Protein AF-A0A820AKV7-F1 (afdb_monomer_lite)

Sequence (149 aa):
MLTNVIYLIFLLPSLVTGCGITTHIEVSHRAQDLWLHQPTYRNYILQHQDALQGGSPYPDTMYDSVCYHGNLHQIAEDTNWYPFMKVAIEYMRDRYPPPLQSDNIQGQKFLTFLLGTASHQIADAVWHGSLTGCPNGFIDATAWESFDG

Organism: NCBI:txid433720

InterPro domains:
  IPR001028 Glycoprotein phospholipase D [PR00718] (20-35)
  IPR001028 Glycoprotein phospholipase D [PR00718] (72-93)
  IPR029002 Phospholipase C/D [PF00882] (23-129)

Radius of gyration: 19.28 Å; chains: 1; bounding box: 66×38×34 Å

pLDDT: mean 81.76, std 14.62, range [49.78, 97.94]

Foldseek 3Di:
DVVVVVVVVVVPPPPPPDDALVNQLVLLVVCLVVCPVPVPLSVLCVVQVVLLSCLRRQLVPLCPCVHVHSPCVVVSPVLLDPVVLVVLVVVLCVVQNPPNDPVNNVSSSSVSSSSSNVSNSQVVQQVVCVVVVNNNPCVVVCCCVVPVD

Structure (mmCIF, N/CA/C/O backbone):
data_AF-A0A820AKV7-F1
#
_entry.id   AF-A0A820AKV7-F1
#
loop_
_atom_site.group_PDB
_atom_site.id
_atom_site.type_symbol
_atom_site.label_atom_id
_atom_site.label_alt_id
_atom_site.label_comp_id
_atom_site.label_asym_id
_atom_site.label_entity_id
_atom_site.label_seq_id
_atom_site.pdbx_PDB_ins_code
_atom_site.Cartn_x
_atom_site.Cartn_y
_atom_site.Cartn_z
_atom_site.occupancy
_atom_site.B_iso_or_equiv
_atom_site.auth_seq_id
_atom_site.auth_comp_id
_atom_site.auth_asym_id
_atom_site.auth_atom_id
_atom_site.pdbx_PDB_model_num
ATOM 1 N N . MET A 1 1 ? 47.620 16.815 -16.313 1.00 51.72 1 MET A N 1
ATOM 2 C CA . MET A 1 1 ? 46.434 17.592 -15.876 1.00 51.72 1 MET A CA 1
ATOM 3 C C . MET A 1 1 ? 45.109 17.047 -16.409 1.00 51.72 1 MET A C 1
ATOM 5 O O . MET A 1 1 ? 44.139 17.132 -15.676 1.00 51.72 1 MET A O 1
ATOM 9 N N . LEU A 1 2 ? 45.042 16.451 -17.608 1.00 51.47 2 LEU A N 1
ATOM 10 C CA . LEU A 1 2 ? 43.793 15.895 -18.169 1.00 51.47 2 LEU A CA 1
ATOM 11 C C . LEU A 1 2 ? 43.279 14.619 -17.471 1.00 51.47 2 LEU A C 1
ATOM 13 O O . LEU A 1 2 ? 42.077 14.394 -17.416 1.00 51.47 2 LEU A O 1
ATOM 17 N N . THR A 1 3 ? 44.159 13.812 -16.876 1.00 54.97 3 THR A N 1
ATOM 18 C CA . THR A 1 3 ? 43.792 12.550 -16.209 1.00 54.97 3 THR A CA 1
ATOM 19 C C . THR A 1 3 ? 43.005 12.742 -14.910 1.00 54.97 3 THR A C 1
ATOM 21 O O . THR A 1 3 ? 42.152 11.921 -14.600 1.00 54.97 3 THR A 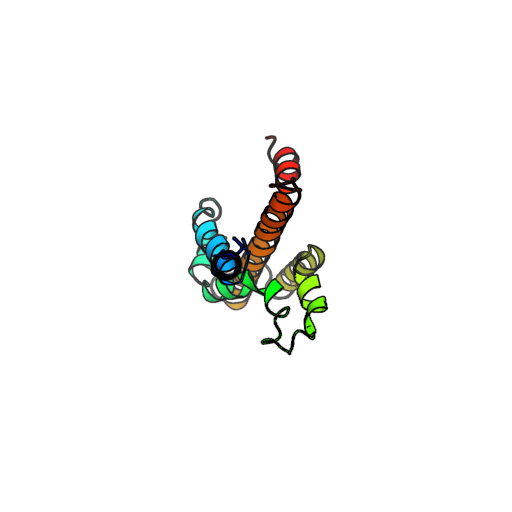O 1
ATOM 24 N N . ASN A 1 4 ? 43.221 13.843 -14.180 1.00 52.34 4 ASN A N 1
ATOM 25 C CA . ASN A 1 4 ? 42.518 14.113 -12.915 1.00 52.34 4 ASN A CA 1
ATOM 26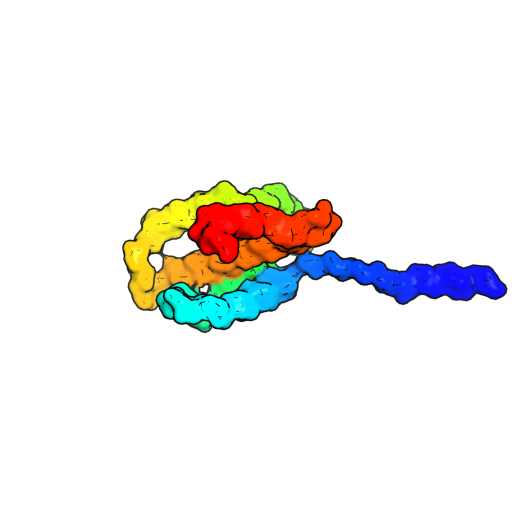 C C . ASN A 1 4 ? 41.081 14.625 -13.122 1.00 52.34 4 ASN A C 1
ATOM 28 O O . ASN A 1 4 ? 40.254 14.492 -12.227 1.00 52.34 4 ASN A O 1
ATOM 32 N N . VAL A 1 5 ? 40.770 15.181 -14.299 1.00 55.19 5 VAL A N 1
ATOM 33 C CA . VAL A 1 5 ? 39.426 15.688 -14.632 1.00 55.19 5 VAL A CA 1
ATOM 34 C C . VAL A 1 5 ? 38.458 14.535 -14.923 1.00 55.19 5 VAL A C 1
ATOM 36 O O . VAL A 1 5 ? 37.282 14.619 -14.586 1.00 55.19 5 VAL A O 1
ATOM 39 N N . ILE A 1 6 ? 38.958 13.422 -15.471 1.00 55.31 6 ILE A N 1
ATOM 40 C CA . ILE A 1 6 ? 38.141 12.246 -15.807 1.00 55.31 6 ILE A CA 1
ATOM 41 C C . ILE A 1 6 ? 37.633 11.539 -14.538 1.00 55.31 6 ILE A C 1
ATOM 43 O O . ILE A 1 6 ? 36.479 11.127 -14.495 1.00 55.31 6 ILE A O 1
ATOM 47 N N . TYR A 1 7 ? 38.438 11.467 -13.470 1.00 52.22 7 TYR A N 1
ATOM 48 C CA . TYR A 1 7 ? 38.009 10.869 -12.195 1.00 52.22 7 TYR A CA 1
ATOM 49 C C . TYR A 1 7 ? 36.939 11.693 -11.461 1.00 52.22 7 TYR A C 1
ATOM 51 O O . TYR A 1 7 ? 36.101 11.124 -10.768 1.00 52.22 7 TYR A O 1
ATOM 59 N N . LEU A 1 8 ? 36.923 13.018 -11.640 1.00 52.75 8 LEU A N 1
ATOM 60 C CA . LEU A 1 8 ? 35.909 13.900 -11.049 1.00 52.75 8 LEU A CA 1
ATOM 61 C C . LEU A 1 8 ? 34.522 13.728 -11.687 1.00 52.75 8 LEU A C 1
ATOM 63 O O . LEU A 1 8 ? 33.518 13.924 -11.010 1.00 52.75 8 LEU A O 1
ATOM 67 N N . ILE A 1 9 ? 34.454 13.300 -12.951 1.00 55.25 9 ILE A N 1
ATOM 68 C CA . ILE A 1 9 ? 33.183 13.027 -13.642 1.00 55.25 9 ILE A CA 1
ATOM 69 C C . ILE A 1 9 ? 32.512 11.751 -13.098 1.00 55.25 9 ILE A C 1
ATOM 71 O O . ILE A 1 9 ? 31.289 11.690 -13.041 1.00 55.25 9 ILE A O 1
ATOM 75 N N . PHE A 1 10 ? 33.284 10.776 -12.603 1.00 55.84 10 PHE A N 1
ATOM 76 C CA . PHE A 1 10 ? 32.755 9.570 -11.943 1.00 55.84 10 PHE A CA 1
ATOM 77 C C . PHE A 1 10 ? 32.343 9.783 -10.473 1.00 55.84 10 PHE A C 1
ATOM 79 O O . PHE A 1 10 ? 31.776 8.879 -9.865 1.00 55.84 10 PHE A O 1
ATOM 86 N N . LEU A 1 11 ? 32.622 10.958 -9.898 1.00 57.28 11 LEU A N 1
ATOM 87 C CA . LEU A 1 11 ? 32.267 11.325 -8.519 1.00 57.28 11 LEU A CA 1
ATOM 88 C C . LEU A 1 11 ? 31.048 12.247 -8.430 1.00 57.28 11 LEU A C 1
ATOM 90 O O . LEU A 1 11 ? 30.683 12.657 -7.331 1.00 57.28 11 LEU A O 1
ATOM 94 N N . LEU A 1 12 ? 30.414 12.579 -9.554 1.00 59.84 12 LEU A N 1
ATOM 95 C CA . LEU A 1 12 ? 29.088 13.179 -9.534 1.00 59.84 12 LEU A CA 1
ATOM 96 C C . LEU A 1 12 ? 28.095 12.042 -9.276 1.00 59.84 12 LEU A C 1
ATOM 98 O O . LEU A 1 12 ? 27.845 11.270 -10.205 1.00 59.84 12 LEU A O 1
ATOM 102 N N . PRO A 1 13 ? 27.526 11.884 -8.061 1.00 56.91 13 PRO A N 1
ATOM 103 C CA . PRO A 1 13 ? 26.338 11.064 -7.941 1.00 56.91 13 PRO A CA 1
ATOM 104 C C . PRO A 1 13 ? 25.331 11.681 -8.905 1.00 56.91 13 PRO A C 1
ATOM 106 O O . PRO A 1 13 ? 24.949 12.844 -8.762 1.00 56.91 13 PRO A O 1
ATOM 109 N N . SER A 1 14 ? 24.938 10.928 -9.930 1.00 55.12 14 SER A N 1
ATOM 110 C CA . SER A 1 14 ? 23.689 11.210 -10.616 1.00 55.12 14 SER A CA 1
ATOM 111 C C . SER A 1 14 ? 22.655 11.397 -9.512 1.00 55.12 14 SER A C 1
ATOM 113 O O . SER A 1 14 ? 22.495 10.506 -8.675 1.00 55.12 14 SER A O 1
ATOM 115 N N . LEU A 1 15 ? 22.034 12.577 -9.450 1.00 49.78 15 LEU A N 1
ATOM 116 C CA . LEU A 1 15 ? 20.893 12.842 -8.581 1.00 49.78 15 LEU A CA 1
ATOM 117 C C . LEU A 1 15 ? 19.750 11.962 -9.094 1.00 49.78 15 LEU A C 1
ATOM 119 O O . LEU A 1 15 ? 18.889 12.410 -9.842 1.00 49.78 15 LEU A O 1
ATOM 123 N N . VAL A 1 16 ? 19.814 10.668 -8.787 1.00 55.81 16 VAL A N 1
ATOM 124 C CA . VAL A 1 16 ? 18.767 9.715 -9.117 1.00 55.81 16 VAL A CA 1
ATOM 125 C C . VAL A 1 16 ? 17.689 9.948 -8.080 1.00 55.81 16 VAL A C 1
ATOM 127 O O . VAL A 1 16 ? 17.788 9.508 -6.937 1.00 55.81 16 VAL A O 1
ATOM 130 N N . THR A 1 17 ? 16.671 10.699 -8.469 1.00 58.47 17 THR A N 1
ATOM 131 C CA . THR A 1 17 ? 15.409 10.736 -7.749 1.00 58.47 17 THR A CA 1
ATOM 132 C C . THR A 1 17 ? 14.709 9.409 -8.037 1.00 58.47 17 THR A C 1
ATOM 134 O O . THR A 1 17 ? 14.069 9.258 -9.078 1.00 58.47 17 THR A O 1
ATOM 137 N N . GLY A 1 18 ? 14.863 8.433 -7.142 1.00 62.28 18 GLY A N 1
ATOM 138 C CA . GLY A 1 18 ? 14.099 7.185 -7.165 1.00 62.28 18 GLY A CA 1
ATOM 139 C C . GLY A 1 18 ? 12.920 7.228 -6.190 1.00 62.28 18 GLY A C 1
ATOM 140 O O . GLY A 1 18 ? 13.094 7.614 -5.032 1.00 62.28 18 GLY A O 1
ATOM 141 N N . CYS A 1 19 ? 11.742 6.803 -6.648 1.00 67.88 19 CYS A N 1
ATOM 142 C CA . CYS A 1 19 ? 10.679 6.316 -5.774 1.00 67.88 19 CYS A CA 1
ATOM 143 C C . CYS A 1 19 ? 10.996 4.837 -5.534 1.00 67.88 19 CYS A C 1
ATOM 145 O O . CYS A 1 19 ? 11.097 4.077 -6.487 1.00 67.88 19 CYS A O 1
ATOM 147 N N . GLY A 1 20 ? 11.326 4.455 -4.304 1.00 78.31 20 GLY A N 1
ATOM 148 C CA . GLY A 1 20 ? 11.615 3.059 -3.976 1.00 78.31 20 GLY A CA 1
ATOM 149 C C . GLY A 1 20 ? 10.875 2.646 -2.715 1.00 78.31 20 GLY A C 1
ATOM 150 O O . GLY A 1 20 ? 10.146 3.447 -2.131 1.00 78.31 20 GLY A O 1
ATOM 151 N N . ILE A 1 21 ? 11.112 1.417 -2.252 1.00 86.25 21 ILE A N 1
ATOM 152 C CA . ILE A 1 21 ? 10.418 0.795 -1.107 1.00 86.25 21 ILE A CA 1
ATOM 153 C C . ILE A 1 21 ? 10.232 1.767 0.072 1.00 86.25 21 ILE A C 1
ATOM 155 O O . ILE A 1 21 ? 9.114 1.983 0.539 1.00 86.25 21 ILE A O 1
ATOM 159 N N . THR A 1 22 ? 11.317 2.398 0.529 1.00 89.00 22 THR A N 1
ATOM 160 C CA . THR A 1 22 ? 11.279 3.329 1.666 1.00 89.00 22 THR A CA 1
ATOM 161 C C . THR A 1 22 ? 10.437 4.573 1.379 1.00 89.00 22 THR A C 1
ATOM 163 O O . THR A 1 22 ? 9.738 5.047 2.271 1.00 89.00 22 THR A O 1
ATOM 166 N N . THR A 1 23 ? 10.468 5.090 0.149 1.00 90.19 23 THR A N 1
ATOM 167 C CA . THR A 1 23 ? 9.684 6.265 -0.252 1.00 90.19 23 THR A CA 1
ATOM 168 C C . THR A 1 23 ? 8.190 5.971 -0.164 1.00 90.19 23 THR A C 1
ATOM 170 O O . THR A 1 23 ? 7.462 6.742 0.455 1.00 90.19 23 THR A O 1
ATOM 173 N N . HIS A 1 24 ? 7.726 4.834 -0.690 1.00 92.44 24 HIS A N 1
ATOM 174 C CA . HIS A 1 24 ? 6.302 4.488 -0.638 1.00 92.44 24 HIS A CA 1
ATOM 175 C C . HIS A 1 24 ? 5.797 4.223 0.778 1.00 92.44 24 HIS A C 1
ATOM 177 O O . HIS A 1 24 ? 4.677 4.620 1.119 1.00 92.44 24 HIS A O 1
ATOM 183 N N . ILE A 1 25 ? 6.623 3.590 1.616 1.00 93.19 25 ILE A N 1
ATOM 184 C CA . ILE A 1 25 ? 6.316 3.403 3.038 1.00 93.19 25 ILE A CA 1
ATOM 185 C C . ILE A 1 25 ? 6.180 4.764 3.724 1.00 93.19 25 ILE A C 1
ATOM 187 O O . ILE A 1 25 ? 5.187 5.001 4.408 1.00 93.19 25 ILE A O 1
ATOM 191 N N . GLU A 1 26 ? 7.130 5.676 3.510 1.00 93.38 26 GLU A N 1
ATOM 192 C CA . GLU A 1 26 ? 7.123 6.995 4.146 1.00 93.38 26 GLU A CA 1
ATOM 193 C C . GLU A 1 26 ? 5.935 7.853 3.691 1.00 93.38 26 GLU A C 1
ATOM 195 O O . GLU A 1 26 ? 5.283 8.489 4.519 1.00 93.38 26 GLU A O 1
ATOM 200 N N . VAL A 1 27 ? 5.610 7.848 2.393 1.00 91.19 27 VAL A N 1
ATOM 201 C CA . VAL A 1 27 ? 4.432 8.553 1.859 1.00 91.19 27 VAL A CA 1
ATOM 202 C C . VAL A 1 27 ? 3.152 8.024 2.506 1.00 91.19 27 VAL A C 1
ATOM 204 O O . VAL A 1 27 ? 2.356 8.812 3.018 1.00 91.19 27 VAL A O 1
ATOM 207 N N . SER A 1 28 ? 2.982 6.701 2.557 1.00 92.94 28 SER A N 1
ATOM 208 C CA . SER A 1 28 ? 1.795 6.072 3.155 1.00 92.94 28 SER A CA 1
ATOM 209 C C . SER A 1 28 ? 1.703 6.345 4.658 1.00 92.94 28 SER A C 1
ATOM 211 O O . SER A 1 28 ? 0.630 6.655 5.177 1.00 92.94 28 SER A O 1
ATOM 213 N N . HIS A 1 29 ? 2.840 6.280 5.356 1.00 93.25 29 HIS A N 1
ATOM 214 C CA . HIS A 1 29 ? 2.932 6.574 6.781 1.00 93.25 29 HIS A CA 1
ATOM 215 C C . HIS A 1 29 ? 2.557 8.030 7.073 1.00 93.25 29 HIS A C 1
ATOM 217 O O . HIS A 1 29 ? 1.768 8.284 7.975 1.00 93.25 29 HIS A O 1
ATOM 223 N N . ARG A 1 30 ? 3.034 9.001 6.284 1.00 91.69 30 ARG A N 1
ATOM 224 C CA . ARG A 1 30 ? 2.632 10.411 6.441 1.00 91.69 30 ARG A CA 1
ATOM 225 C C . ARG A 1 30 ? 1.162 10.642 6.107 1.00 91.69 30 ARG A C 1
ATOM 227 O O . ARG A 1 30 ? 0.497 11.428 6.778 1.00 91.69 30 ARG A O 1
ATOM 234 N N . ALA A 1 31 ? 0.638 9.952 5.096 1.00 88.94 31 ALA A N 1
ATOM 235 C CA . ALA A 1 31 ? -0.754 10.090 4.687 1.00 88.94 31 ALA A CA 1
ATOM 236 C C . ALA A 1 31 ? -1.742 9.666 5.788 1.00 88.94 31 ALA A C 1
ATOM 238 O O . ALA A 1 31 ? -2.867 10.163 5.807 1.00 88.94 31 ALA A O 1
ATOM 239 N N . GLN A 1 32 ? -1.342 8.809 6.740 1.00 87.00 32 GLN A N 1
ATOM 240 C CA . GLN A 1 32 ? -2.211 8.339 7.830 1.00 87.00 32 GLN A CA 1
ATOM 241 C C . GLN A 1 32 ? -2.768 9.480 8.701 1.00 87.00 32 GLN A C 1
ATOM 243 O O . GLN A 1 32 ? -3.876 9.380 9.237 1.00 87.00 32 GLN A O 1
ATOM 248 N N . ASP A 1 33 ? -2.030 10.587 8.807 1.00 84.25 33 ASP A N 1
ATOM 249 C CA . ASP A 1 33 ? -2.425 11.747 9.605 1.00 84.25 33 ASP A CA 1
ATOM 250 C C . ASP A 1 33 ? -3.510 12.593 8.923 1.00 84.25 33 ASP A C 1
ATOM 252 O O . ASP A 1 33 ? -4.186 13.373 9.590 1.00 84.25 33 ASP A O 1
ATOM 256 N N . LEU A 1 34 ? -3.747 12.388 7.623 1.00 82.38 34 LEU A N 1
ATOM 257 C CA . LEU A 1 34 ? -4.770 13.093 6.845 1.00 82.38 34 LEU A CA 1
ATOM 258 C C . LEU A 1 34 ? -6.167 12.459 6.967 1.00 82.38 34 LEU A C 1
ATOM 260 O O . LEU A 1 34 ? -7.163 13.077 6.596 1.00 82.38 34 LEU A O 1
ATOM 264 N N . TRP A 1 35 ? -6.287 11.261 7.551 1.00 78.88 35 TRP A N 1
ATOM 265 C CA . TRP A 1 35 ? -7.559 10.530 7.698 1.00 78.88 35 TRP A CA 1
ATOM 266 C C . TRP A 1 35 ? -8.462 11.060 8.831 1.00 78.88 35 TRP A C 1
ATOM 268 O O . TRP A 1 35 ? -9.231 10.313 9.439 1.00 78.88 35 TRP A O 1
ATOM 278 N N . LEU A 1 36 ? -8.397 12.360 9.132 1.00 70.56 36 LEU A N 1
ATOM 279 C CA . LEU A 1 36 ? -9.097 12.990 10.261 1.00 70.56 36 LEU A CA 1
ATOM 280 C C . LEU A 1 36 ? -10.627 12.887 10.155 1.00 70.56 36 LEU A C 1
ATOM 282 O O . LEU A 1 36 ? -11.312 12.784 11.170 1.00 70.56 36 LEU A O 1
ATOM 286 N N . HIS A 1 37 ? -11.162 12.863 8.933 1.00 79.19 37 HIS A N 1
ATOM 287 C CA . HIS A 1 37 ? -12.604 12.790 8.670 1.00 79.19 37 HIS A CA 1
ATOM 288 C C . HIS A 1 37 ? -13.138 11.355 8.527 1.00 79.19 37 HIS A C 1
ATOM 290 O O . HIS A 1 37 ? -14.323 11.162 8.272 1.00 79.19 37 HIS A O 1
ATOM 296 N N . GLN A 1 38 ? -12.279 10.345 8.691 1.00 84.81 38 GLN A N 1
ATOM 297 C CA . GLN A 1 38 ? -12.606 8.931 8.498 1.00 84.81 38 GLN A CA 1
ATOM 298 C C . GLN A 1 38 ? -12.056 8.085 9.666 1.00 84.81 38 GLN A C 1
ATOM 300 O O . GLN A 1 38 ? -11.146 7.269 9.483 1.00 84.81 38 GLN A O 1
ATOM 305 N N . PRO A 1 39 ? -12.588 8.265 10.893 1.00 86.31 39 PRO A N 1
ATOM 306 C CA . PRO A 1 39 ? -11.997 7.723 12.122 1.00 86.31 39 PRO A CA 1
ATOM 307 C C . PRO A 1 39 ? -11.915 6.192 12.142 1.00 86.31 39 PRO A C 1
ATOM 309 O O . PRO A 1 39 ? -10.986 5.631 12.720 1.00 86.31 39 PRO A O 1
ATOM 312 N N . THR A 1 40 ? -12.852 5.511 11.481 1.00 88.56 40 THR A N 1
ATOM 313 C CA . THR A 1 40 ? -12.860 4.049 11.359 1.00 88.56 40 THR A CA 1
ATOM 314 C C . THR A 1 40 ? -11.659 3.544 10.560 1.00 88.56 40 THR A C 1
ATOM 316 O O . THR A 1 40 ? -10.905 2.708 11.052 1.00 88.56 40 THR A O 1
ATOM 319 N N . TYR A 1 41 ? -11.427 4.096 9.364 1.00 88.06 41 TYR A N 1
ATOM 320 C CA . TYR A 1 41 ? -10.278 3.722 8.536 1.00 88.06 41 TYR A CA 1
ATOM 321 C C . TYR A 1 41 ? -8.962 4.133 9.188 1.00 88.06 41 TYR A C 1
ATOM 323 O O . TYR A 1 41 ? -8.027 3.337 9.221 1.00 88.06 41 TYR A O 1
ATOM 331 N N . ARG A 1 42 ? -8.919 5.320 9.807 1.00 91.00 42 ARG A N 1
ATOM 332 C CA . ARG A 1 42 ? -7.757 5.756 10.587 1.00 91.00 42 ARG A CA 1
ATOM 333 C C . ARG A 1 42 ? -7.411 4.760 11.695 1.00 91.00 42 ARG A C 1
ATOM 335 O O . ARG A 1 42 ? -6.244 4.426 11.862 1.00 91.00 42 ARG A O 1
ATOM 342 N N . ASN A 1 43 ? -8.403 4.247 12.424 1.00 92.38 43 ASN A N 1
ATOM 343 C CA . ASN A 1 43 ? -8.162 3.236 13.453 1.00 92.38 43 ASN A CA 1
ATOM 344 C C . ASN A 1 43 ? -7.592 1.939 12.874 1.00 92.38 43 ASN A C 1
ATOM 346 O O . ASN A 1 43 ? -6.640 1.412 13.442 1.00 92.38 43 ASN A O 1
ATOM 350 N N . TYR A 1 44 ? -8.112 1.444 11.747 1.00 93.75 44 TYR A N 1
ATOM 351 C CA . TYR A 1 44 ? -7.547 0.250 11.109 1.00 93.75 44 TYR A CA 1
ATOM 352 C C . TYR A 1 44 ? -6.102 0.473 10.654 1.00 93.75 44 TYR A C 1
ATOM 354 O O . TYR A 1 44 ? -5.260 -0.397 10.859 1.00 93.75 44 TYR A O 1
ATOM 362 N N . ILE A 1 45 ? -5.788 1.643 10.090 1.00 94.25 45 ILE A N 1
ATOM 363 C CA . ILE A 1 45 ? -4.424 1.991 9.672 1.00 94.25 45 ILE A CA 1
ATOM 364 C C . ILE A 1 45 ? -3.474 2.011 10.875 1.00 94.25 45 ILE A C 1
ATOM 366 O O . ILE A 1 45 ? -2.395 1.424 10.829 1.00 94.25 45 ILE A O 1
ATOM 370 N N . LEU A 1 46 ? -3.871 2.658 11.974 1.00 94.31 46 LEU A N 1
ATOM 371 C CA . LEU A 1 46 ? -3.034 2.763 13.172 1.00 94.31 46 LEU A CA 1
ATOM 372 C C . LEU A 1 46 ? -2.849 1.422 13.891 1.00 94.31 46 LEU A C 1
ATOM 374 O O . LEU A 1 46 ? -1.794 1.185 14.473 1.00 94.31 46 LEU A O 1
ATOM 378 N N . GLN A 1 47 ? -3.855 0.547 13.857 1.00 95.38 47 GLN A N 1
ATOM 379 C CA . GLN A 1 47 ? -3.787 -0.776 14.484 1.00 95.38 47 GLN A CA 1
ATOM 380 C C . GLN A 1 47 ? -3.018 -1.800 13.640 1.00 95.38 47 GLN A C 1
ATOM 382 O O . GLN A 1 47 ? -2.442 -2.728 14.203 1.00 95.38 47 GLN A O 1
ATOM 387 N N . HIS A 1 48 ? -2.983 -1.624 12.315 1.00 97.00 48 HIS A N 1
ATOM 388 C CA . HIS A 1 48 ? -2.426 -2.591 11.361 1.00 97.00 48 HIS A CA 1
ATOM 389 C C . HIS A 1 48 ? -1.322 -1.972 10.493 1.00 97.00 48 HIS A C 1
ATOM 391 O O . HIS A 1 48 ? -1.341 -2.065 9.265 1.00 97.00 48 HIS A O 1
ATOM 397 N N . GLN A 1 49 ? -0.347 -1.322 11.133 1.00 96.88 49 GLN A N 1
ATOM 398 C CA . GLN A 1 49 ? 0.812 -0.723 10.454 1.00 96.88 49 GLN A CA 1
ATOM 399 C C . GLN A 1 49 ? 1.644 -1.744 9.669 1.00 96.88 49 GLN A C 1
ATOM 401 O O . GLN A 1 49 ? 2.223 -1.399 8.646 1.00 96.88 49 GLN A O 1
ATOM 406 N N . ASP A 1 50 ? 1.671 -3.003 10.110 1.00 97.56 50 ASP A N 1
ATOM 407 C CA . ASP A 1 50 ? 2.298 -4.108 9.382 1.00 97.56 50 ASP A CA 1
ATOM 408 C C . ASP A 1 50 ? 1.661 -4.310 8.001 1.00 97.56 50 ASP A C 1
ATOM 410 O O . ASP A 1 50 ? 2.364 -4.469 7.004 1.00 97.56 50 ASP A O 1
ATOM 414 N N . ALA A 1 51 ? 0.331 -4.245 7.929 1.00 97.94 51 ALA A N 1
ATOM 415 C CA . ALA A 1 51 ? -0.399 -4.349 6.676 1.00 97.94 51 ALA A CA 1
ATOM 416 C C . ALA A 1 51 ? -0.183 -3.119 5.786 1.00 97.94 51 ALA A C 1
ATOM 418 O O . ALA A 1 51 ? 0.022 -3.280 4.585 1.00 97.94 51 ALA A O 1
ATOM 419 N N . LEU A 1 52 ? -0.171 -1.912 6.369 1.00 97.00 52 LEU A N 1
ATOM 420 C CA . LEU A 1 52 ? 0.101 -0.679 5.624 1.00 97.00 52 LEU A CA 1
ATOM 421 C C . LEU A 1 52 ? 1.493 -0.747 4.986 1.00 97.00 52 LEU A C 1
ATOM 423 O O . LEU A 1 52 ? 1.615 -0.642 3.772 1.00 97.00 52 LEU A O 1
ATOM 427 N N . GLN A 1 53 ? 2.523 -1.012 5.796 1.00 95.88 53 GLN A N 1
ATOM 428 C CA . GLN A 1 53 ? 3.910 -1.119 5.342 1.00 95.88 53 GLN A CA 1
ATOM 429 C C . GLN A 1 53 ? 4.116 -2.249 4.334 1.00 95.88 53 GLN A C 1
ATOM 431 O O . GLN A 1 53 ? 4.970 -2.121 3.465 1.00 95.88 53 GLN A O 1
ATOM 436 N N . GLY A 1 54 ? 3.358 -3.345 4.437 1.00 95.69 54 GLY A N 1
ATOM 437 C CA . GLY A 1 54 ? 3.395 -4.428 3.458 1.00 95.69 54 GLY A CA 1
ATOM 438 C C . GLY A 1 54 ? 2.752 -4.053 2.122 1.00 95.69 54 GLY A C 1
ATOM 439 O O . GLY A 1 54 ? 3.259 -4.452 1.078 1.00 95.69 54 GLY A O 1
ATOM 440 N N . GLY A 1 55 ? 1.661 -3.282 2.144 1.00 96.25 55 GLY A N 1
ATOM 441 C CA . GLY A 1 55 ? 0.939 -2.853 0.943 1.00 96.25 55 GLY A CA 1
ATOM 442 C C . GLY A 1 55 ? 1.621 -1.721 0.182 1.00 96.25 55 GLY A C 1
ATOM 443 O O . GLY A 1 55 ? 1.554 -1.691 -1.045 1.00 96.25 55 GLY A O 1
ATOM 444 N N . SER A 1 56 ? 2.302 -0.818 0.892 1.00 95.88 56 SER A N 1
ATOM 445 C CA . SER A 1 56 ? 2.946 0.368 0.318 1.00 95.88 56 SER A CA 1
ATOM 446 C C . SER A 1 56 ? 4.011 0.078 -0.748 1.00 95.88 56 SER A C 1
ATOM 448 O O . SER A 1 56 ? 4.010 0.757 -1.764 1.00 95.88 56 SER A O 1
ATOM 450 N N . PRO A 1 57 ? 4.934 -0.883 -0.586 1.00 93.44 57 PRO A N 1
ATOM 451 C CA . PRO A 1 57 ? 5.890 -1.222 -1.633 1.00 93.44 57 PRO A CA 1
ATOM 452 C C . PRO A 1 57 ? 5.436 -2.412 -2.481 1.00 93.44 57 PRO A C 1
ATOM 454 O O . PRO A 1 57 ? 6.192 -2.827 -3.351 1.00 93.44 57 PRO A O 1
ATOM 457 N N . TYR A 1 58 ? 4.271 -3.013 -2.192 1.00 93.56 58 TYR A N 1
ATOM 458 C CA . TYR A 1 58 ? 3.863 -4.301 -2.761 1.00 93.56 58 TYR A CA 1
ATOM 459 C C . TYR A 1 58 ? 3.998 -4.362 -4.286 1.00 93.56 58 TYR A C 1
ATOM 461 O O . TYR A 1 58 ? 4.596 -5.341 -4.750 1.00 93.56 58 TYR A O 1
ATOM 469 N N . PRO A 1 59 ? 3.548 -3.344 -5.049 1.00 92.56 59 PRO A N 1
ATOM 470 C CA . PRO A 1 59 ? 3.659 -3.399 -6.497 1.00 92.56 59 PRO A CA 1
ATOM 471 C C . PRO A 1 59 ? 5.097 -3.527 -6.992 1.00 92.56 59 PRO A C 1
ATOM 473 O O . PRO A 1 59 ? 5.352 -4.328 -7.877 1.00 92.56 59 PRO A O 1
ATOM 476 N N . ASP A 1 60 ? 6.068 -2.903 -6.330 1.00 90.44 60 ASP A N 1
ATOM 477 C CA . ASP A 1 60 ? 7.479 -2.955 -6.733 1.00 90.44 60 ASP A CA 1
ATOM 478 C C . ASP A 1 60 ? 8.229 -4.218 -6.298 1.00 90.44 60 ASP A C 1
ATOM 480 O O . ASP A 1 60 ? 9.346 -4.482 -6.756 1.00 90.44 60 ASP A O 1
ATOM 484 N N . THR A 1 61 ? 7.658 -5.019 -5.394 1.00 85.88 61 THR A N 1
ATOM 485 C CA . THR A 1 61 ? 8.424 -6.069 -4.697 1.00 85.88 61 THR A CA 1
ATOM 486 C C . THR A 1 61 ? 9.038 -7.122 -5.616 1.00 85.88 61 THR A C 1
ATOM 488 O O . THR A 1 61 ? 10.056 -7.700 -5.250 1.00 85.88 61 THR A O 1
ATOM 491 N N . MET A 1 62 ? 8.466 -7.375 -6.798 1.00 87.06 62 MET A N 1
ATOM 492 C CA . MET A 1 62 ? 8.927 -8.441 -7.701 1.00 87.06 62 MET A CA 1
ATOM 493 C C . MET A 1 62 ? 9.646 -7.941 -8.960 1.00 87.06 62 MET A C 1
ATOM 495 O O . MET A 1 62 ? 9.862 -8.726 -9.885 1.00 87.06 62 MET A O 1
ATOM 499 N N . TYR A 1 63 ? 10.020 -6.660 -9.012 1.00 82.75 63 TYR A N 1
ATOM 500 C CA . TYR A 1 63 ? 10.879 -6.131 -10.078 1.00 82.75 63 TYR A CA 1
ATOM 501 C C . TYR A 1 63 ? 12.340 -6.530 -9.856 1.00 82.75 63 TYR A C 1
ATOM 503 O O . TYR A 1 63 ? 13.062 -6.826 -10.810 1.00 82.75 63 TYR A O 1
ATOM 511 N N . ASP A 1 64 ? 12.778 -6.542 -8.595 1.00 80.50 64 ASP A N 1
ATOM 512 C CA . ASP A 1 64 ? 14.169 -6.799 -8.239 1.00 80.50 64 ASP A CA 1
ATOM 513 C C . ASP A 1 64 ? 14.540 -8.288 -8.367 1.00 80.50 64 ASP A C 1
ATOM 515 O O . ASP A 1 64 ? 13.775 -9.195 -8.034 1.00 80.50 64 ASP A O 1
ATOM 519 N N . SER A 1 65 ? 15.779 -8.547 -8.788 1.00 81.31 65 SER A N 1
ATOM 520 C CA . SER A 1 65 ? 16.385 -9.882 -8.854 1.00 81.31 65 SER A CA 1
ATOM 521 C C . SER A 1 65 ? 16.473 -10.631 -7.510 1.00 81.31 65 SER A C 1
ATOM 523 O O . SER A 1 65 ? 16.689 -11.846 -7.491 1.00 81.31 65 SER A O 1
ATOM 525 N N . VAL A 1 66 ? 16.307 -9.937 -6.384 1.00 81.00 66 VAL A N 1
ATOM 526 C CA . VAL A 1 66 ? 16.236 -10.510 -5.037 1.00 81.00 66 VAL A CA 1
ATOM 527 C C . VAL A 1 66 ? 14.948 -11.316 -4.858 1.00 81.00 66 VAL A C 1
ATOM 529 O O . VAL A 1 66 ? 14.976 -12.400 -4.274 1.00 81.00 66 VAL A O 1
ATOM 532 N N . CYS A 1 67 ? 13.826 -10.839 -5.399 1.00 78.19 67 CYS A N 1
ATOM 533 C CA . CYS A 1 67 ? 12.523 -11.479 -5.257 1.00 78.19 67 CYS A CA 1
ATOM 534 C C . CYS A 1 67 ? 12.203 -12.320 -6.494 1.00 78.19 67 CYS A C 1
ATOM 536 O O . CYS A 1 67 ? 11.957 -11.804 -7.581 1.00 78.19 67 CYS A O 1
ATOM 538 N N . TYR A 1 68 ? 12.226 -13.648 -6.333 1.00 85.44 68 TYR A N 1
ATOM 539 C CA . TYR A 1 68 ? 11.973 -14.614 -7.414 1.00 85.44 68 TYR A CA 1
ATOM 540 C C . TYR A 1 68 ? 12.796 -14.358 -8.691 1.00 85.44 68 TYR A C 1
ATOM 542 O O . TYR A 1 68 ? 12.361 -14.711 -9.788 1.00 85.44 68 TYR A O 1
ATOM 550 N N . HIS A 1 69 ? 13.982 -13.753 -8.564 1.00 86.19 69 HIS A N 1
ATOM 551 C CA . HIS A 1 69 ? 14.837 -13.370 -9.691 1.00 86.19 69 HIS A CA 1
ATOM 552 C C . HIS A 1 69 ? 14.160 -12.444 -10.715 1.00 86.19 69 HIS A C 1
ATOM 554 O O . HIS A 1 69 ? 14.492 -12.502 -11.895 1.00 86.19 69 HIS A O 1
ATOM 560 N N . GLY A 1 70 ? 13.197 -11.619 -10.286 1.00 85.62 70 GLY A N 1
ATOM 561 C CA . GLY A 1 70 ? 12.444 -10.732 -11.178 1.00 85.62 70 GLY A CA 1
ATOM 562 C C . GLY A 1 70 ? 11.494 -11.462 -12.138 1.00 85.62 70 GLY A C 1
ATOM 563 O O . GLY A 1 70 ? 10.878 -10.840 -12.999 1.00 85.62 70 GLY A O 1
ATOM 564 N N . ASN A 1 71 ? 11.326 -12.785 -12.008 1.00 89.81 71 ASN A N 1
ATOM 565 C CA . ASN A 1 71 ? 10.503 -13.581 -12.931 1.00 89.81 71 ASN A CA 1
ATOM 566 C C . ASN A 1 71 ? 9.005 -13.252 -12.855 1.00 89.81 71 ASN A C 1
ATOM 568 O O . ASN A 1 71 ? 8.244 -13.646 -13.734 1.00 89.81 71 ASN A O 1
ATOM 572 N N . LEU A 1 72 ? 8.578 -12.554 -11.801 1.00 90.00 72 LEU A N 1
ATOM 573 C CA . LEU A 1 72 ? 7.199 -12.113 -11.613 1.00 90.00 72 LEU A CA 1
ATOM 574 C C . LEU A 1 72 ? 7.019 -10.623 -11.935 1.00 90.00 72 LEU A C 1
ATOM 576 O O . LEU A 1 72 ? 5.970 -10.078 -11.619 1.00 90.00 72 LEU A O 1
ATOM 580 N N . HIS A 1 73 ? 7.994 -9.978 -12.582 1.00 88.12 73 HIS A N 1
ATOM 581 C CA . HIS A 1 73 ? 7.953 -8.555 -12.928 1.00 88.12 73 HIS A CA 1
ATOM 582 C C . HIS A 1 73 ? 6.640 -8.139 -13.609 1.00 88.12 73 HIS A C 1
ATOM 584 O O . HIS A 1 73 ? 5.979 -7.222 -13.145 1.00 88.12 73 HIS A O 1
ATOM 590 N N . GLN A 1 74 ? 6.209 -8.856 -14.654 1.00 86.81 74 GLN A N 1
ATOM 591 C CA . GLN A 1 74 ? 4.958 -8.531 -15.359 1.00 86.81 74 GLN A CA 1
ATOM 592 C C . GLN A 1 74 ? 3.712 -8.721 -14.484 1.00 86.81 74 GLN A C 1
ATOM 594 O O . GLN A 1 74 ? 2.748 -7.982 -14.613 1.00 86.81 74 GLN A O 1
ATOM 599 N N . ILE A 1 75 ? 3.734 -9.698 -13.576 1.00 88.00 75 ILE A N 1
ATOM 600 C CA . ILE A 1 75 ? 2.617 -9.949 -12.657 1.00 88.00 75 ILE A CA 1
ATOM 601 C C . ILE A 1 75 ? 2.561 -8.858 -11.583 1.00 88.00 75 ILE A C 1
ATOM 603 O O . ILE A 1 75 ? 1.482 -8.445 -11.176 1.00 88.00 75 ILE A O 1
ATOM 607 N N . ALA A 1 76 ? 3.718 -8.388 -11.119 1.00 89.25 76 ALA A N 1
ATOM 608 C CA . ALA A 1 76 ? 3.812 -7.262 -10.202 1.00 89.25 76 ALA A CA 1
ATOM 609 C C . ALA A 1 76 ? 3.363 -5.954 -10.866 1.00 89.25 76 ALA A C 1
ATOM 611 O O . ALA A 1 76 ? 2.592 -5.209 -10.264 1.00 89.25 76 ALA A O 1
ATOM 612 N N . GLU A 1 77 ? 3.722 -5.742 -12.132 1.00 89.62 77 GLU A N 1
ATOM 613 C CA . GLU A 1 77 ? 3.242 -4.622 -12.944 1.00 89.62 77 GLU A CA 1
ATOM 614 C C . GLU A 1 77 ? 1.710 -4.569 -13.009 1.00 89.62 77 GLU A C 1
ATOM 616 O O . GLU A 1 77 ? 1.137 -3.497 -12.846 1.00 89.62 77 GLU A O 1
ATOM 621 N N . ASP A 1 78 ? 1.009 -5.702 -13.128 1.00 91.00 78 ASP A N 1
ATOM 622 C CA . ASP A 1 78 ? -0.463 -5.711 -13.105 1.00 91.00 78 ASP A CA 1
ATOM 623 C C . ASP A 1 78 ? -1.047 -5.099 -11.814 1.00 91.00 78 ASP A C 1
ATOM 625 O O . ASP A 1 78 ? -2.140 -4.524 -11.828 1.00 91.00 78 ASP A O 1
ATOM 629 N N . THR A 1 79 ? -0.316 -5.181 -10.696 1.00 92.06 79 THR A N 1
ATOM 630 C CA . THR A 1 79 ? -0.746 -4.637 -9.398 1.00 92.06 79 THR A CA 1
ATOM 631 C C . THR A 1 79 ? -0.593 -3.118 -9.287 1.00 92.06 79 THR A C 1
ATOM 633 O O . THR A 1 79 ? -1.177 -2.518 -8.383 1.00 92.06 79 THR A O 1
ATOM 636 N N . ASN A 1 80 ? 0.096 -2.473 -10.236 1.00 89.56 80 ASN A N 1
ATOM 637 C CA . ASN A 1 80 ? 0.199 -1.014 -10.323 1.00 89.56 80 ASN A CA 1
ATOM 638 C C . ASN A 1 80 ? -1.059 -0.344 -10.886 1.00 89.56 80 ASN A C 1
ATOM 640 O O . ASN A 1 80 ? -1.232 0.870 -10.769 1.00 89.56 80 ASN A O 1
ATOM 644 N N . TRP A 1 81 ? -1.977 -1.119 -11.463 1.00 85.69 81 TRP A N 1
ATOM 645 C CA . TRP A 1 81 ? -3.078 -0.566 -12.241 1.00 85.69 81 TRP A CA 1
ATOM 646 C C . TRP A 1 81 ? -4.448 -0.774 -11.590 1.00 85.69 81 TRP A C 1
ATOM 648 O O . TRP A 1 81 ? -4.692 -1.698 -10.809 1.00 85.69 81 TRP A O 1
ATOM 658 N N . TYR A 1 82 ? -5.395 0.088 -11.972 1.00 85.94 82 TYR A N 1
ATOM 659 C CA . TYR A 1 82 ? -6.781 0.073 -11.491 1.00 85.94 82 TYR A CA 1
ATOM 660 C C . TYR A 1 82 ? -7.475 -1.310 -11.523 1.00 85.94 82 TYR A C 1
ATOM 662 O O . TYR A 1 82 ? -8.192 -1.619 -10.565 1.00 85.94 82 TYR A O 1
ATOM 670 N N . PRO A 1 83 ? -7.295 -2.171 -12.552 1.00 90.69 83 PRO A N 1
ATOM 671 C CA . PRO A 1 83 ? -7.933 -3.488 -12.581 1.00 90.69 83 PRO A CA 1
ATOM 672 C C . PRO A 1 83 ? -7.623 -4.358 -11.359 1.00 90.69 83 PRO A C 1
ATOM 674 O O . PRO A 1 83 ? -8.534 -5.009 -10.844 1.00 90.69 83 PRO A O 1
ATOM 677 N N . PHE A 1 84 ? -6.385 -4.326 -10.851 1.00 93.06 84 PHE A N 1
ATOM 678 C CA . PHE A 1 84 ? -6.013 -5.048 -9.635 1.00 93.06 84 PHE A CA 1
ATOM 679 C C . PHE A 1 84 ? -6.809 -4.548 -8.430 1.00 93.06 84 PHE A C 1
ATOM 681 O O . PHE A 1 84 ? -7.446 -5.343 -7.739 1.00 93.06 84 PHE A O 1
ATOM 688 N N . MET A 1 85 ? -6.846 -3.228 -8.218 1.00 93.69 85 MET A N 1
ATOM 689 C CA . MET A 1 85 ? -7.581 -2.632 -7.099 1.00 93.69 85 MET A CA 1
ATOM 690 C C . MET A 1 85 ? -9.072 -2.953 -7.157 1.00 93.69 85 MET A C 1
ATOM 692 O O . MET A 1 85 ? -9.669 -3.281 -6.131 1.00 93.69 85 MET A O 1
ATOM 696 N N . LYS A 1 86 ? -9.673 -2.924 -8.351 1.00 92.88 86 LYS A N 1
ATOM 697 C CA . LYS A 1 86 ? -11.075 -3.304 -8.545 1.00 92.88 86 LYS A CA 1
ATOM 698 C C . LYS A 1 86 ? -11.330 -4.742 -8.083 1.00 92.88 86 LYS A C 1
ATOM 700 O O . LYS A 1 86 ? -12.197 -4.959 -7.239 1.00 92.88 86 LYS A O 1
ATOM 705 N N . VAL A 1 87 ? -10.556 -5.701 -8.595 1.00 96.50 87 VAL A N 1
ATOM 706 C CA . VAL A 1 87 ? -10.711 -7.125 -8.254 1.00 96.50 87 VAL A CA 1
ATOM 707 C C . VAL A 1 87 ? -10.418 -7.373 -6.772 1.00 96.50 87 VAL A C 1
ATOM 709 O O . VAL A 1 87 ? -11.129 -8.136 -6.122 1.00 96.50 87 VAL A O 1
ATOM 712 N N . ALA A 1 88 ? -9.417 -6.703 -6.202 1.00 95.88 88 ALA A N 1
ATOM 713 C CA . ALA A 1 88 ? -9.075 -6.840 -4.791 1.00 95.88 88 ALA A CA 1
ATOM 714 C C . ALA A 1 88 ? -10.184 -6.312 -3.865 1.00 95.88 88 ALA A C 1
ATOM 71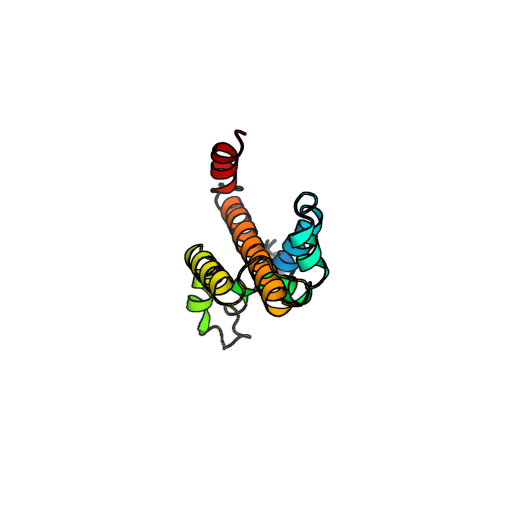6 O O . ALA A 1 88 ? -10.493 -6.943 -2.854 1.00 95.88 88 ALA A O 1
ATOM 717 N N . ILE A 1 89 ? -10.826 -5.194 -4.217 1.00 92.62 89 ILE A N 1
ATOM 718 C CA . ILE A 1 89 ? -11.975 -4.655 -3.476 1.00 92.62 89 ILE A CA 1
ATOM 719 C C . ILE A 1 89 ? -13.193 -5.576 -3.611 1.00 92.62 89 ILE A C 1
ATOM 721 O O . ILE A 1 89 ? -13.888 -5.810 -2.623 1.00 92.62 89 ILE A O 1
ATOM 725 N N . GLU A 1 90 ? -13.460 -6.119 -4.800 1.00 95.06 90 GLU A N 1
ATOM 726 C CA . GLU A 1 90 ? -14.527 -7.110 -5.005 1.00 95.06 90 GLU A CA 1
ATOM 727 C C . GLU A 1 90 ? -14.284 -8.352 -4.130 1.00 95.06 90 GLU A C 1
ATOM 729 O O . GLU A 1 90 ? -15.138 -8.713 -3.320 1.00 95.06 90 GLU A O 1
ATOM 734 N N . TYR A 1 91 ? -13.069 -8.909 -4.170 1.00 96.31 91 TYR A N 1
ATOM 735 C CA . TYR A 1 91 ? -12.658 -10.019 -3.310 1.00 96.31 91 TYR A CA 1
ATOM 736 C C . TYR A 1 91 ? -12.804 -9.694 -1.817 1.00 96.31 91 TYR A C 1
ATOM 738 O O . TYR A 1 91 ? -13.294 -10.517 -1.041 1.00 96.31 91 TYR A O 1
ATOM 746 N N . MET A 1 92 ? -12.408 -8.488 -1.398 1.00 94.31 92 MET A N 1
ATOM 747 C CA . MET A 1 92 ? -12.575 -8.036 -0.019 1.00 94.31 92 MET A CA 1
ATOM 748 C C . MET A 1 92 ? -14.046 -8.053 0.391 1.00 94.31 92 MET A C 1
ATOM 750 O O . MET A 1 92 ? -14.364 -8.552 1.466 1.00 94.31 92 MET A O 1
ATOM 754 N N . ARG A 1 93 ? -14.938 -7.501 -0.437 1.00 91.56 93 ARG A N 1
ATOM 755 C CA . ARG A 1 93 ? -16.371 -7.396 -0.125 1.00 91.56 93 ARG A CA 1
ATOM 756 C C . ARG A 1 93 ? -17.027 -8.764 -0.006 1.00 91.56 93 ARG A C 1
ATOM 758 O O . ARG A 1 93 ? -17.887 -8.933 0.854 1.00 91.56 93 ARG A O 1
ATOM 765 N N . ASP A 1 94 ? -16.585 -9.722 -0.809 1.00 95.56 94 ASP A N 1
ATOM 766 C CA . ASP A 1 94 ? -17.087 -11.092 -0.766 1.00 95.56 94 ASP A CA 1
ATOM 767 C C . ASP A 1 94 ? -16.539 -11.860 0.444 1.00 95.56 94 ASP A C 1
ATOM 769 O O . ASP A 1 94 ? -17.271 -12.586 1.121 1.00 95.56 94 ASP A O 1
ATOM 773 N N . ARG A 1 95 ? -15.246 -11.700 0.754 1.00 95.81 95 ARG A N 1
ATOM 774 C CA . ARG A 1 95 ? -14.572 -12.481 1.802 1.00 95.81 95 ARG A CA 1
ATOM 775 C C . ARG A 1 95 ? -14.720 -11.896 3.206 1.00 95.81 95 ARG A C 1
ATOM 777 O O . ARG A 1 95 ? -14.749 -12.659 4.178 1.00 95.81 95 ARG A O 1
ATOM 784 N N . TYR A 1 96 ? -14.780 -10.571 3.294 1.00 94.25 96 TYR A N 1
ATOM 785 C CA . TYR A 1 96 ? -14.805 -9.750 4.504 1.00 94.25 96 TYR A CA 1
ATOM 786 C C . TYR A 1 96 ? -15.863 -8.641 4.359 1.00 94.25 96 TYR A C 1
ATOM 788 O O . TYR A 1 96 ? -15.521 -7.458 4.259 1.00 94.25 96 TYR A O 1
ATOM 796 N N . PRO A 1 97 ? -17.156 -9.001 4.324 1.00 88.50 97 PRO A N 1
ATOM 797 C CA . PRO A 1 97 ? -18.213 -8.044 4.040 1.00 88.50 97 PRO A CA 1
ATOM 798 C C . PRO A 1 97 ? -18.243 -6.917 5.085 1.00 88.50 97 PRO A C 1
ATOM 800 O O . PRO A 1 97 ? -18.153 -7.189 6.288 1.00 88.50 97 PRO A O 1
ATOM 803 N N . PRO A 1 98 ? -18.372 -5.647 4.659 1.00 83.06 98 PRO A N 1
ATOM 804 C CA . PRO A 1 98 ? -18.557 -4.539 5.581 1.00 83.06 98 PRO A CA 1
ATOM 805 C C . PRO A 1 98 ? -19.931 -4.614 6.285 1.00 83.06 98 PRO A C 1
ATOM 807 O O . PRO A 1 98 ? -20.882 -5.155 5.718 1.00 83.06 98 PRO A O 1
ATOM 810 N N . PRO A 1 99 ? -20.075 -4.019 7.486 1.00 85.12 99 PRO A N 1
ATOM 811 C CA . PRO A 1 99 ? -19.040 -3.296 8.225 1.00 85.12 99 PRO A CA 1
ATOM 812 C C . PRO A 1 99 ? -17.994 -4.244 8.829 1.00 85.12 99 PRO A C 1
ATOM 814 O O . PRO A 1 99 ? -18.330 -5.287 9.388 1.00 85.12 99 PRO A O 1
ATOM 817 N N . LEU A 1 100 ? -16.715 -3.862 8.742 1.00 87.00 100 LEU A N 1
ATOM 818 C CA . LEU A 1 100 ? -15.626 -4.616 9.360 1.00 87.00 100 LEU A CA 1
ATOM 819 C C . LEU A 1 100 ? -15.688 -4.450 10.882 1.00 87.00 100 LEU A C 1
ATOM 821 O O . LEU A 1 100 ? -15.195 -3.470 11.445 1.00 87.00 100 LEU A O 1
ATOM 825 N N . GLN A 1 101 ? -16.324 -5.406 11.550 1.00 82.19 101 GLN A N 1
ATOM 826 C CA . GLN A 1 101 ? -16.386 -5.444 13.008 1.00 82.19 101 GLN A CA 1
ATOM 827 C C . GLN A 1 101 ? -14.984 -5.595 13.620 1.00 82.19 101 GLN A C 1
ATOM 829 O O . GLN A 1 101 ? -14.022 -5.965 12.938 1.00 82.19 101 GLN A O 1
ATOM 834 N N . SER A 1 102 ? -14.855 -5.267 14.908 1.00 78.62 102 SER A N 1
ATOM 835 C CA . SER A 1 102 ? -13.572 -5.239 15.626 1.00 78.62 102 SER A CA 1
ATOM 836 C C . SER A 1 102 ? -12.868 -6.597 15.681 1.00 78.62 102 SER A C 1
ATOM 838 O O . SER A 1 102 ? -11.648 -6.638 15.790 1.00 78.62 102 SER A O 1
ATOM 840 N N . ASP A 1 103 ? -13.614 -7.695 15.581 1.00 84.62 103 ASP A N 1
ATOM 841 C CA . ASP A 1 103 ? -13.114 -9.069 15.560 1.00 84.62 103 ASP A CA 1
ATOM 842 C C . ASP A 1 103 ? -12.652 -9.533 14.165 1.00 84.62 103 ASP A C 1
ATOM 844 O O . ASP A 1 103 ? -11.862 -10.474 14.058 1.00 84.62 103 ASP A O 1
ATOM 848 N N . ASN A 1 104 ? -13.054 -8.847 13.089 1.00 93.00 104 ASN A N 1
ATOM 849 C CA . ASN A 1 104 ? -12.611 -9.146 11.727 1.00 93.00 104 ASN A CA 1
ATOM 850 C C . ASN A 1 104 ? -11.231 -8.533 11.422 1.00 93.00 104 ASN A C 1
ATOM 852 O O . ASN A 1 104 ? -11.065 -7.710 10.520 1.00 93.00 104 ASN A O 1
ATOM 856 N N . ILE A 1 105 ? -10.220 -8.962 12.179 1.00 95.25 105 ILE A N 1
ATOM 857 C CA . ILE A 1 105 ? -8.840 -8.474 12.065 1.00 95.25 105 ILE A CA 1
ATOM 858 C C . ILE A 1 105 ? -8.273 -8.695 10.661 1.00 95.25 105 ILE A C 1
ATOM 860 O O . ILE A 1 105 ? -7.582 -7.829 10.136 1.00 95.25 105 ILE A O 1
ATOM 864 N N . GLN A 1 106 ? -8.587 -9.824 10.021 1.00 96.06 106 GLN A N 1
ATOM 865 C CA . GLN A 1 106 ? -8.086 -10.121 8.676 1.00 96.06 106 GLN A CA 1
ATOM 866 C C . GLN A 1 106 ? -8.682 -9.186 7.624 1.00 96.06 106 GLN A C 1
ATOM 868 O O . GLN A 1 106 ? -7.950 -8.693 6.773 1.00 96.06 106 GLN A O 1
ATOM 873 N N . GLY A 1 107 ? -9.978 -8.877 7.712 1.00 96.69 107 GLY A N 1
ATOM 874 C CA . GLY A 1 107 ? -10.609 -7.894 6.835 1.00 96.69 107 GLY A CA 1
ATOM 875 C C . GLY A 1 107 ? -10.049 -6.487 7.034 1.00 96.69 107 GLY A C 1
ATOM 876 O O . GLY A 1 107 ? -9.800 -5.787 6.057 1.00 96.69 107 GLY A O 1
ATOM 877 N N . GLN A 1 108 ? -9.788 -6.090 8.285 1.00 96.38 108 GLN A N 1
ATOM 878 C CA . GLN A 1 108 ? -9.161 -4.800 8.592 1.00 96.38 108 GLN A CA 1
ATOM 879 C C . GLN A 1 108 ? -7.731 -4.725 8.052 1.00 96.38 108 GLN A C 1
ATOM 881 O O . GLN A 1 108 ? -7.393 -3.752 7.387 1.00 96.38 108 GLN A O 1
ATOM 886 N N . LYS A 1 109 ? -6.913 -5.767 8.261 1.00 97.62 109 LYS A N 1
ATOM 887 C CA . LYS A 1 109 ? -5.562 -5.856 7.690 1.00 97.62 109 LYS A CA 1
ATOM 888 C C . LYS A 1 109 ? -5.587 -5.835 6.169 1.00 97.62 109 LYS A C 1
ATOM 890 O O . LYS A 1 109 ? -4.799 -5.116 5.571 1.00 97.62 109 LYS A O 1
ATOM 895 N N . PHE A 1 110 ? -6.498 -6.577 5.543 1.00 97.50 110 PHE A N 1
ATOM 896 C CA . PHE A 1 110 ? -6.617 -6.598 4.088 1.00 97.50 110 PHE A CA 1
ATOM 897 C C . PHE A 1 110 ? -6.983 -5.216 3.539 1.00 97.50 110 PHE A C 1
ATOM 899 O O . PHE A 1 110 ? -6.338 -4.739 2.613 1.00 97.50 110 PHE A O 1
ATOM 906 N N . LEU A 1 111 ? -7.944 -4.525 4.159 1.00 95.69 111 LEU A N 1
ATOM 907 C CA . LEU A 1 111 ? -8.265 -3.147 3.796 1.00 95.69 111 LEU A CA 1
ATOM 908 C C . LEU A 1 111 ? -7.061 -2.215 3.980 1.00 95.69 111 LEU A C 1
ATOM 910 O O . LEU A 1 111 ? -6.747 -1.449 3.076 1.00 95.69 111 LEU A O 1
ATOM 914 N N . THR A 1 112 ? -6.371 -2.287 5.120 1.00 96.50 112 THR A N 1
ATOM 915 C CA . THR A 1 112 ? -5.190 -1.456 5.387 1.00 96.50 112 THR A CA 1
ATOM 916 C C . THR A 1 112 ? -4.061 -1.725 4.384 1.00 96.50 112 THR A C 1
ATOM 918 O O . THR A 1 112 ? -3.423 -0.782 3.922 1.00 96.50 112 THR A O 1
ATOM 921 N N . PHE A 1 113 ? -3.855 -2.982 3.983 1.00 97.69 113 PHE A N 1
ATOM 922 C CA . PHE A 1 113 ? -2.929 -3.354 2.912 1.00 97.69 113 PHE A CA 1
ATOM 923 C C . PHE A 1 113 ? -3.318 -2.700 1.581 1.00 97.69 113 PHE A C 1
ATOM 925 O O . PHE A 1 113 ? -2.485 -2.049 0.956 1.00 97.69 113 PHE A O 1
ATOM 932 N N . LEU A 1 114 ? -4.596 -2.780 1.188 1.00 96.50 114 LEU A N 1
ATOM 933 C CA . LEU A 1 114 ? -5.088 -2.142 -0.037 1.00 96.50 114 LEU A CA 1
ATOM 934 C C . LEU A 1 114 ? -4.968 -0.614 -0.005 1.00 96.50 114 LEU A C 1
ATOM 936 O O . LEU A 1 114 ? -4.708 -0.008 -1.040 1.00 96.50 114 LEU A O 1
ATOM 940 N N . LEU A 1 115 ? -5.120 0.020 1.161 1.00 94.88 115 LEU A N 1
ATOM 941 C CA . LEU A 1 115 ? -4.875 1.457 1.319 1.00 94.88 115 LEU A CA 1
ATOM 942 C C . LEU A 1 115 ? -3.390 1.806 1.125 1.00 94.88 115 LEU A C 1
ATOM 944 O O . LEU A 1 115 ? -3.088 2.822 0.501 1.00 94.88 115 LEU A O 1
ATOM 948 N N . GLY A 1 116 ? -2.472 0.952 1.589 1.00 95.62 116 GLY A N 1
ATOM 949 C CA . GLY A 1 116 ? -1.041 1.071 1.290 1.00 95.62 116 GLY A CA 1
ATOM 950 C C . GLY A 1 116 ? -0.760 0.961 -0.212 1.00 95.62 116 GLY A C 1
ATOM 951 O O . GLY A 1 116 ? -0.091 1.823 -0.777 1.00 95.62 116 GLY A O 1
ATOM 952 N N . THR A 1 117 ? -1.346 -0.033 -0.884 1.00 95.69 117 THR A N 1
ATOM 953 C CA . THR A 1 117 ? -1.213 -0.204 -2.342 1.00 95.69 117 THR A CA 1
ATOM 954 C C . THR A 1 117 ? -1.824 0.961 -3.124 1.00 95.69 117 THR A C 1
ATOM 956 O O . THR A 1 117 ? -1.226 1.441 -4.079 1.00 95.69 117 THR A O 1
ATOM 959 N N . ALA A 1 118 ? -2.970 1.496 -2.702 1.00 92.94 118 ALA A N 1
ATOM 960 C CA . ALA A 1 118 ? -3.543 2.689 -3.323 1.00 92.94 118 ALA A CA 1
ATOM 961 C C . ALA A 1 118 ? -2.618 3.911 -3.168 1.00 92.94 118 ALA A C 1
ATOM 963 O O . ALA A 1 118 ? -2.430 4.671 -4.117 1.00 92.94 118 ALA A O 1
ATOM 964 N N . SER A 1 119 ? -1.997 4.082 -1.994 1.00 92.69 119 SER A N 1
ATOM 965 C CA . SER A 1 119 ? -1.008 5.141 -1.774 1.00 92.69 119 SER A CA 1
ATOM 966 C C . SER A 1 119 ? 0.207 4.994 -2.690 1.00 92.69 119 SER A C 1
ATOM 968 O O . SER A 1 119 ? 0.734 6.009 -3.137 1.00 92.69 119 SER A O 1
ATOM 970 N N . HIS A 1 120 ? 0.642 3.763 -2.976 1.00 93.12 120 HIS A N 1
ATOM 971 C CA . HIS A 1 120 ? 1.700 3.490 -3.947 1.00 93.12 120 HIS A CA 1
ATOM 972 C C . HIS A 1 120 ? 1.322 4.005 -5.337 1.00 93.12 120 HIS A C 1
ATOM 974 O O . HIS A 1 120 ? 1.998 4.880 -5.867 1.00 93.12 120 HIS A O 1
ATOM 980 N N . GLN A 1 121 ? 0.190 3.534 -5.869 1.00 88.69 121 GLN A N 1
ATOM 981 C CA . GLN A 1 121 ? -0.274 3.863 -7.221 1.00 88.69 121 GLN A CA 1
ATOM 982 C C . GLN A 1 121 ? -0.439 5.376 -7.429 1.00 88.69 121 GLN A C 1
ATOM 984 O O . GLN A 1 121 ? -0.075 5.918 -8.471 1.00 88.69 121 GLN A O 1
ATOM 989 N N . ILE A 1 122 ? -0.971 6.075 -6.422 1.00 85.62 122 ILE A N 1
ATOM 990 C CA . ILE A 1 122 ? -1.127 7.534 -6.454 1.00 85.62 122 ILE A CA 1
ATOM 991 C C . ILE A 1 122 ? 0.238 8.229 -6.435 1.00 85.62 122 ILE A C 1
ATOM 993 O O . ILE A 1 122 ? 0.463 9.152 -7.219 1.00 85.62 122 ILE A O 1
ATOM 997 N N . ALA A 1 123 ? 1.143 7.800 -5.549 1.00 86.38 123 ALA A N 1
ATOM 998 C CA . ALA A 1 123 ? 2.479 8.378 -5.450 1.00 86.38 123 ALA A CA 1
ATOM 999 C C . ALA A 1 123 ? 3.253 8.218 -6.764 1.00 86.38 123 ALA A C 1
ATOM 1001 O O . ALA A 1 123 ? 3.862 9.182 -7.223 1.00 86.38 123 ALA A O 1
ATOM 1002 N N . ASP A 1 124 ? 3.161 7.054 -7.401 1.00 84.38 124 ASP A N 1
ATOM 1003 C CA . ASP A 1 124 ? 3.818 6.782 -8.677 1.00 84.38 124 ASP A CA 1
ATOM 1004 C C . ASP A 1 124 ? 3.210 7.558 -9.837 1.00 84.38 124 ASP A C 1
ATOM 1006 O O . ASP A 1 124 ? 3.946 8.131 -10.641 1.00 84.38 124 ASP A O 1
ATOM 1010 N N . ALA A 1 125 ? 1.883 7.681 -9.901 1.00 79.88 125 ALA A N 1
ATOM 1011 C CA . ALA A 1 125 ? 1.238 8.520 -10.906 1.00 79.88 125 ALA A CA 1
ATOM 1012 C C . ALA A 1 125 ? 1.715 9.983 -10.819 1.00 79.88 125 ALA A C 1
ATOM 1014 O O . ALA A 1 125 ? 2.016 10.594 -11.846 1.00 79.88 125 ALA A O 1
ATOM 1015 N N . VAL A 1 126 ? 1.841 10.530 -9.604 1.00 77.31 126 VAL A N 1
ATOM 1016 C CA . VAL A 1 126 ? 2.373 11.885 -9.362 1.00 77.31 126 VAL A CA 1
ATOM 1017 C C . VAL A 1 126 ? 3.863 11.967 -9.688 1.00 77.31 126 VAL A C 1
ATOM 1019 O O . VAL A 1 126 ? 4.315 12.921 -10.322 1.00 77.31 126 VAL A O 1
ATOM 1022 N N . TRP A 1 127 ? 4.647 10.971 -9.279 1.00 75.38 127 TRP A N 1
ATOM 1023 C CA . TRP A 1 127 ? 6.092 10.943 -9.487 1.00 75.38 127 TRP A CA 1
ATOM 1024 C C . TRP A 1 127 ? 6.445 10.856 -10.974 1.00 75.38 127 TRP A C 1
ATOM 1026 O O . TRP A 1 127 ? 7.147 11.718 -11.507 1.00 75.38 127 TRP A O 1
ATOM 1036 N N . HIS A 1 128 ? 5.893 9.870 -11.681 1.00 74.56 128 HIS A N 1
ATOM 1037 C CA . HIS A 1 128 ? 6.070 9.705 -13.122 1.00 74.56 128 HIS A CA 1
ATOM 1038 C C . HIS A 1 128 ? 5.433 10.847 -13.915 1.00 74.56 128 HIS A C 1
ATOM 1040 O O . HIS A 1 128 ? 6.013 11.323 -14.896 1.00 74.56 128 HIS A O 1
ATOM 1046 N N . GLY A 1 129 ? 4.283 11.346 -13.465 1.00 67.31 129 GLY A N 1
ATOM 1047 C CA . GLY A 1 129 ? 3.666 12.554 -13.998 1.00 67.31 129 GLY A CA 1
ATOM 1048 C C . GLY A 1 129 ? 4.604 13.758 -13.903 1.00 67.31 129 GLY A C 1
ATOM 1049 O O . GLY A 1 129 ? 4.829 14.458 -14.888 1.00 67.31 129 GLY A O 1
ATOM 1050 N N . SER A 1 130 ? 5.252 13.960 -12.757 1.00 64.50 130 SER A N 1
ATOM 1051 C CA . SER A 1 130 ? 6.188 15.071 -12.532 1.00 64.50 130 SER A CA 1
ATOM 1052 C C . SER A 1 130 ? 7.410 14.990 -13.445 1.00 64.50 130 SER A C 1
ATOM 1054 O O . SER A 1 130 ? 7.857 16.011 -13.967 1.00 64.50 130 SER A O 1
ATOM 1056 N N . LEU A 1 131 ? 7.902 13.778 -13.712 1.00 63.25 131 LEU A N 1
ATOM 1057 C CA . LEU A 1 131 ? 9.000 13.536 -14.654 1.00 63.25 131 LEU A CA 1
ATOM 1058 C C . LEU A 1 131 ? 8.605 13.771 -16.122 1.00 63.25 131 LEU A C 1
ATOM 1060 O O . LEU A 1 131 ? 9.467 14.062 -16.949 1.00 63.25 131 LEU A O 1
ATOM 1064 N N . THR A 1 132 ? 7.316 13.661 -16.452 1.00 64.25 132 THR A N 1
ATOM 1065 C CA . THR A 1 132 ? 6.785 13.804 -17.821 1.00 64.25 132 THR A CA 1
ATOM 1066 C C . THR A 1 132 ? 6.106 15.154 -18.086 1.00 64.25 132 THR A C 1
ATOM 1068 O O . THR A 1 132 ? 5.628 15.391 -19.193 1.00 64.25 132 THR A O 1
ATOM 1071 N N . GLY A 1 133 ? 6.105 16.074 -17.110 1.00 67.88 133 GLY A N 1
ATOM 1072 C CA . GLY A 1 133 ? 5.496 17.406 -17.230 1.00 67.88 133 GLY A CA 1
ATOM 1073 C C . GLY A 1 133 ? 3.997 17.458 -16.907 1.00 67.88 133 GLY A C 1
ATOM 1074 O O . GLY A 1 133 ? 3.340 18.451 -17.209 1.00 67.88 133 GLY A O 1
ATOM 1075 N N . CYS A 1 134 ? 3.458 16.414 -16.278 1.00 66.50 134 CYS A N 1
ATOM 1076 C CA . CYS A 1 134 ? 2.075 16.302 -15.820 1.00 66.50 134 CYS A CA 1
ATOM 1077 C C . CYS A 1 134 ? 2.028 15.933 -14.319 1.00 66.50 134 CYS A C 1
ATOM 1079 O O . CYS A 1 13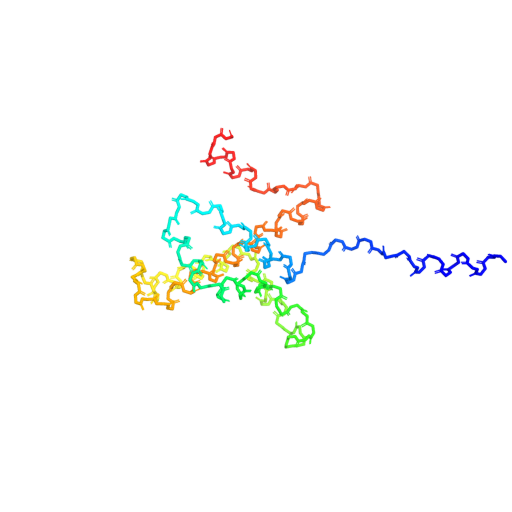4 ? 1.606 14.832 -13.968 1.00 66.50 134 CYS A O 1
ATOM 1081 N N . PRO A 1 135 ? 2.501 16.815 -13.416 1.00 62.81 135 PRO A N 1
ATOM 1082 C CA . PRO A 1 135 ? 2.852 16.469 -12.034 1.00 62.81 135 PRO A CA 1
ATOM 1083 C C . PRO A 1 135 ? 1.724 15.868 -11.199 1.00 62.81 135 PRO A C 1
ATOM 1085 O O . PRO A 1 135 ? 1.986 15.000 -10.380 1.00 62.81 135 PRO A O 1
ATOM 1088 N N . ASN A 1 136 ? 0.477 16.257 -11.445 1.00 62.00 136 ASN A N 1
ATOM 1089 C CA . ASN A 1 136 ? -0.677 15.708 -10.736 1.00 62.00 136 ASN A CA 1
ATOM 1090 C C . ASN A 1 136 ? -1.533 14.792 -11.621 1.00 62.00 136 ASN A C 1
ATOM 1092 O O . ASN A 1 136 ? -2.558 14.285 -11.172 1.00 62.00 136 ASN A O 1
ATOM 1096 N N . GLY A 1 137 ? -1.131 14.571 -12.878 1.00 64.69 137 GLY A N 1
ATOM 1097 C CA . GLY A 1 137 ? -1.812 13.670 -13.801 1.00 64.69 137 GLY A CA 1
ATOM 1098 C C . GLY A 1 137 ? -3.334 13.833 -13.807 1.00 64.69 137 GLY A C 1
ATOM 1099 O O . GLY A 1 137 ? -3.885 14.922 -13.951 1.00 64.69 137 GLY A O 1
ATOM 1100 N N . PHE A 1 138 ? -4.012 12.704 -13.612 1.00 62.47 138 PHE A N 1
ATOM 1101 C CA . PHE A 1 138 ? -5.466 12.607 -13.544 1.00 62.47 138 PHE A CA 1
ATOM 1102 C C . PHE A 1 138 ? -6.048 13.051 -12.187 1.00 62.47 138 PHE A C 1
ATOM 1104 O O . PHE A 1 138 ? -7.256 13.247 -12.095 1.00 62.47 138 PHE A O 1
ATOM 1111 N N . ILE A 1 139 ? -5.223 13.244 -11.147 1.00 66.56 139 ILE A N 1
ATOM 1112 C CA . ILE A 1 139 ? -5.675 13.664 -9.809 1.00 66.56 139 ILE A CA 1
ATOM 1113 C C . ILE A 1 139 ? -6.283 15.057 -9.883 1.00 66.56 139 ILE A C 1
ATOM 1115 O O . ILE A 1 139 ? -7.407 15.225 -9.426 1.00 66.56 139 ILE A O 1
ATOM 1119 N N . ASP A 1 140 ? -5.615 16.011 -10.537 1.00 64.00 140 ASP A N 1
ATOM 1120 C CA . ASP A 1 140 ? -6.162 17.362 -10.727 1.00 64.00 140 ASP A CA 1
ATOM 1121 C C . ASP A 1 140 ? -7.480 17.324 -11.507 1.00 64.00 140 ASP A C 1
ATOM 1123 O O . ASP A 1 140 ? -8.441 17.981 -11.121 1.00 64.00 140 ASP A O 1
ATOM 1127 N N . ALA A 1 141 ? -7.562 16.504 -12.559 1.00 60.75 141 ALA A N 1
ATOM 1128 C CA . ALA A 1 141 ? -8.786 16.355 -13.344 1.00 60.75 141 ALA A CA 1
ATOM 1129 C C . ALA A 1 141 ? -9.936 15.769 -12.506 1.00 60.75 141 ALA A C 1
ATOM 1131 O O . ALA A 1 141 ? -11.050 16.283 -12.529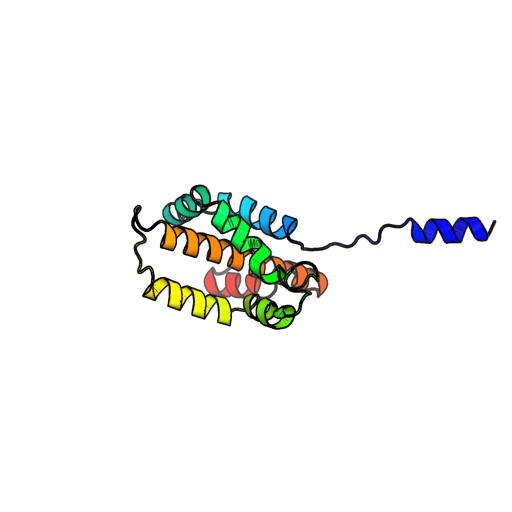 1.00 60.75 141 ALA A O 1
ATOM 1132 N N . THR A 1 142 ? -9.672 14.722 -11.720 1.00 65.62 142 THR A N 1
ATOM 1133 C CA . THR A 1 142 ? -10.686 14.121 -10.839 1.00 65.62 142 THR A CA 1
ATOM 1134 C C . THR A 1 142 ? -11.053 15.007 -9.660 1.00 65.62 142 THR A C 1
ATOM 1136 O O . THR A 1 142 ? -12.213 15.000 -9.258 1.00 65.62 142 THR A O 1
ATOM 1139 N N . ALA A 1 143 ? -10.102 15.768 -9.116 1.00 66.62 143 ALA A N 1
ATOM 1140 C CA . ALA A 1 143 ? -10.349 16.708 -8.037 1.00 66.62 143 ALA A CA 1
ATOM 1141 C C . ALA A 1 143 ? -11.238 17.856 -8.518 1.00 66.62 143 ALA A C 1
ATOM 1143 O O . ALA A 1 143 ? -12.213 18.187 -7.853 1.00 66.62 143 ALA A O 1
ATOM 1144 N N . TRP A 1 144 ? -10.957 18.380 -9.712 1.00 59.16 144 TRP A N 1
ATOM 1145 C CA . TRP A 1 144 ? -11.785 19.389 -10.359 1.00 59.16 144 TRP A CA 1
ATOM 1146 C C . TRP A 1 144 ? -13.214 18.874 -10.579 1.00 59.16 144 TRP A C 1
ATOM 1148 O O . TRP A 1 144 ? -14.167 19.484 -10.112 1.00 59.16 144 TRP A O 1
ATOM 1158 N N . GLU A 1 145 ? -13.372 17.711 -11.219 1.00 65.62 145 GLU A N 1
ATOM 1159 C CA . GLU A 1 145 ? -14.693 17.141 -11.538 1.00 65.62 145 GLU A CA 1
ATOM 1160 C C . GLU A 1 145 ? -15.488 16.698 -10.298 1.00 65.62 145 GLU A C 1
ATOM 1162 O O . GLU A 1 145 ? -16.713 16.792 -10.273 1.00 65.62 145 GLU A O 1
ATOM 1167 N N . SER A 1 146 ? -14.813 16.185 -9.264 1.00 63.28 146 SER A N 1
ATOM 1168 C CA . SER A 1 146 ? -15.484 15.594 -8.094 1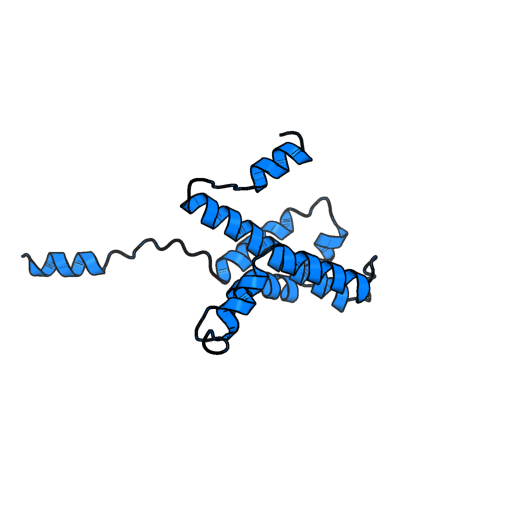.00 63.28 146 SER A CA 1
ATOM 1169 C C . SER A 1 146 ? -15.677 16.571 -6.936 1.00 63.28 146 SER A C 1
ATOM 1171 O O . SER A 1 146 ? -16.525 16.319 -6.078 1.00 63.28 146 SER A O 1
ATOM 1173 N N . PHE A 1 147 ? -14.886 17.647 -6.874 1.00 63.09 147 PHE A N 1
ATOM 1174 C CA . PHE A 1 147 ? -14.860 18.579 -5.741 1.00 63.09 147 PHE A CA 1
ATOM 1175 C C . PHE A 1 147 ? -14.932 20.060 -6.140 1.00 63.09 147 PHE A C 1
ATOM 1177 O O . PHE A 1 147 ? -14.798 20.909 -5.265 1.00 63.09 147 PHE A O 1
ATOM 1184 N N . ASP A 1 148 ? -15.216 20.367 -7.410 1.00 55.38 148 ASP A N 1
ATOM 1185 C CA . ASP A 1 148 ? -15.520 21.720 -7.910 1.00 55.38 148 ASP A CA 1
ATOM 1186 C C . ASP A 1 148 ? -14.363 22.740 -7.783 1.00 55.38 148 ASP A C 1
ATOM 1188 O O . ASP A 1 148 ? -14.591 23.951 -7.800 1.00 55.38 148 ASP A O 1
ATOM 1192 N N . GLY A 1 149 ? -13.117 22.252 -7.706 1.00 50.69 149 GLY A N 1
ATOM 1193 C CA . GLY A 1 149 ? -11.895 23.073 -7.674 1.00 50.69 149 GLY A CA 1
ATOM 1194 C C . GLY A 1 149 ? -11.492 23.562 -6.289 1.00 50.69 149 GLY A C 1
ATOM 1195 O O . GLY A 1 149 ? -12.034 24.593 -5.831 1.00 50.69 149 GLY A O 1
#

Secondary structure (DSSP, 8-state):
-HHHHHHHHTTS--------HHHHHHHHHHHGGGGGG-HHHHHHHHH-HHHHHHHTTGGGGGTSTTTGGGTTHHHHHHTTSHHHHHHHHHHHHHHSPSS--TT-HHHHHHHHHHHHHHHHHHHHHHHHHHHHT-TTHHHHHHHHHHH--